Protein AF-X0VEB8-F1 (afdb_monomer_lite)

Radius of gyration: 14.49 Å; chains: 1; bounding box: 29×22×38 Å

Foldseek 3Di:
DAPVLLVVLVVLLVVLVCLQPPLVVVLVVVVVVCVVVVPPDDCPVVSVCSNVVSVVSNVVSVVSNVVRVVD

Secondary structure (DSSP, 8-state):
--HHHHHHHHHHHHHHHHHHH-HHHHHHHHHHHHHHTT----TTGGGGGHHHHHHHHHHHHHHHHHHHHH-

pLDDT: mean 86.75, std 6.51, range [65.94, 94.06]

Organism: NCBI:txid412755

Sequence (71 aa):
MDIGNLIRSCILFVAGLVTILFPKKVYKFQIYSIEKLHIKINVERDRKYYPHIGIILIIISIILFVFSITN

Structure (mmCIF, N/CA/C/O backbone):
data_AF-X0VEB8-F1
#
_entry.id   AF-X0VEB8-F1
#
loop_
_atom_site.group_PDB
_atom_site.id
_atom_site.type_symbol
_atom_site.label_atom_id
_atom_site.label_alt_id
_atom_site.label_comp_id
_atom_site.label_asym_id
_atom_site.label_entity_id
_atom_site.label_seq_id
_atom_site.pdbx_PDB_ins_code
_atom_site.Cartn_x
_atom_site.Cartn_y
_atom_site.Cartn_z
_atom_site.occupancy
_atom_site.B_iso_or_equiv
_atom_site.auth_seq_id
_atom_site.auth_comp_id
_atom_site.auth_asym_id
_atom_site.auth_atom_id
_atom_site.pdbx_PDB_model_num
ATOM 1 N N . MET A 1 1 ? 13.862 -5.512 -18.725 1.00 65.94 1 MET A N 1
ATOM 2 C CA . MET A 1 1 ? 12.523 -5.176 -18.192 1.00 65.94 1 MET A CA 1
ATOM 3 C C . MET A 1 1 ? 11.922 -6.391 -17.508 1.00 65.94 1 MET A C 1
ATOM 5 O O . MET A 1 1 ? 11.348 -7.259 -18.162 1.00 65.94 1 MET A O 1
ATOM 9 N N . ASP A 1 2 ? 12.041 -6.447 -16.188 1.00 81.62 2 ASP A N 1
ATOM 10 C CA . ASP A 1 2 ? 11.472 -7.513 -15.358 1.00 81.62 2 ASP A CA 1
ATOM 11 C C . ASP A 1 2 ? 9.952 -7.359 -15.157 1.00 81.62 2 ASP A C 1
ATOM 13 O O . ASP A 1 2 ? 9.494 -6.701 -14.222 1.00 81.62 2 ASP A O 1
ATOM 17 N N . ILE A 1 3 ? 9.136 -8.030 -15.983 1.00 85.75 3 ILE A N 1
ATOM 18 C CA . ILE A 1 3 ? 7.657 -7.998 -15.886 1.00 85.75 3 ILE A CA 1
ATOM 19 C C . ILE A 1 3 ? 7.153 -8.297 -14.457 1.00 85.75 3 ILE A C 1
ATOM 21 O O . ILE A 1 3 ? 6.188 -7.687 -13.994 1.00 85.75 3 ILE A O 1
ATOM 25 N N . GLY A 1 4 ? 7.803 -9.212 -13.729 1.00 86.81 4 GLY A N 1
ATOM 26 C CA . GLY A 1 4 ? 7.404 -9.560 -12.362 1.00 86.81 4 GLY A CA 1
ATOM 27 C C . GLY A 1 4 ? 7.564 -8.401 -11.369 1.00 86.81 4 GLY A C 1
ATOM 28 O O . GLY A 1 4 ? 6.710 -8.203 -10.501 1.00 86.81 4 GLY A O 1
ATOM 29 N N . ASN A 1 5 ? 8.623 -7.604 -11.515 1.00 87.38 5 ASN A N 1
ATOM 30 C CA . ASN A 1 5 ? 8.870 -6.437 -10.667 1.00 87.38 5 ASN A CA 1
ATOM 31 C C . ASN A 1 5 ? 7.973 -5.259 -11.061 1.00 87.38 5 ASN A C 1
ATOM 33 O O . ASN A 1 5 ? 7.487 -4.552 -10.177 1.00 87.38 5 ASN A O 1
ATOM 37 N N . LEU A 1 6 ? 7.649 -5.122 -12.350 1.00 87.50 6 LEU A N 1
ATOM 38 C CA . LEU A 1 6 ? 6.659 -4.167 -12.844 1.00 87.50 6 LEU A CA 1
ATOM 39 C C . LEU A 1 6 ? 5.296 -4.382 -12.165 1.00 87.50 6 LEU A C 1
ATOM 41 O O . LEU A 1 6 ? 4.751 -3.458 -11.561 1.00 87.50 6 LEU A O 1
ATOM 45 N N . ILE A 1 7 ? 4.782 -5.619 -12.179 1.00 91.94 7 ILE A N 1
ATOM 46 C CA . ILE A 1 7 ? 3.496 -5.968 -11.551 1.00 91.94 7 ILE A CA 1
ATOM 47 C C . ILE A 1 7 ? 3.529 -5.676 -10.045 1.00 91.94 7 ILE A C 1
ATOM 49 O O . ILE A 1 7 ? 2.608 -5.053 -9.514 1.00 91.94 7 ILE A O 1
ATOM 53 N N . ARG A 1 8 ? 4.605 -6.073 -9.350 1.00 90.75 8 ARG A N 1
ATOM 54 C CA . ARG A 1 8 ? 4.775 -5.805 -7.910 1.00 90.75 8 ARG A CA 1
ATOM 55 C C . ARG A 1 8 ? 4.785 -4.310 -7.601 1.00 90.75 8 ARG A C 1
ATOM 57 O O . ARG A 1 8 ? 4.156 -3.899 -6.628 1.00 90.75 8 ARG A O 1
ATOM 64 N N . SER A 1 9 ? 5.446 -3.503 -8.432 1.00 91.62 9 SER A N 1
ATOM 65 C CA . SER A 1 9 ? 5.471 -2.049 -8.262 1.00 91.62 9 SER A CA 1
ATOM 66 C C . SER A 1 9 ? 4.066 -1.459 -8.406 1.00 91.62 9 SER A C 1
ATOM 68 O O . SER A 1 9 ? 3.614 -0.756 -7.511 1.00 91.62 9 SER A O 1
ATOM 70 N N . CYS A 1 10 ? 3.299 -1.855 -9.427 1.00 91.94 10 CYS A N 1
ATOM 71 C CA . CYS A 1 10 ? 1.914 -1.411 -9.591 1.00 91.94 10 CYS A CA 1
ATOM 72 C C . CYS A 1 10 ? 1.037 -1.769 -8.385 1.00 91.94 10 CYS A C 1
ATOM 74 O O . CYS A 1 10 ? 0.268 -0.932 -7.915 1.00 91.94 10 CYS A O 1
ATOM 76 N N . ILE A 1 11 ? 1.164 -2.987 -7.850 1.00 93.38 11 ILE A N 1
ATOM 77 C CA . ILE A 1 11 ? 0.403 -3.415 -6.668 1.00 93.38 11 ILE A CA 1
ATOM 78 C C . ILE A 1 11 ? 0.753 -2.544 -5.454 1.00 93.38 11 ILE A C 1
ATOM 80 O O . ILE A 1 11 ? -0.149 -2.069 -4.763 1.00 93.38 11 ILE A O 1
ATOM 84 N N . LEU A 1 12 ? 2.044 -2.300 -5.207 1.00 92.38 12 LEU A N 1
ATOM 85 C CA . LEU A 1 12 ? 2.511 -1.451 -4.105 1.00 92.38 12 LEU A CA 1
ATOM 86 C C . LEU A 1 12 ? 2.046 -0.003 -4.261 1.00 92.38 12 LEU A C 1
ATOM 88 O O . LEU A 1 12 ? 1.618 0.607 -3.281 1.00 92.38 12 LEU A O 1
ATOM 92 N N . PHE A 1 13 ? 2.066 0.524 -5.486 1.00 92.62 13 PHE A N 1
ATOM 93 C CA . PHE A 1 13 ? 1.567 1.858 -5.791 1.00 92.62 13 PHE A CA 1
ATOM 94 C C . PHE A 1 13 ? 0.086 1.990 -5.442 1.00 92.62 13 PHE A C 1
ATOM 96 O O . PHE A 1 13 ? -0.304 2.890 -4.700 1.00 92.62 13 PHE A O 1
ATOM 103 N N . VAL A 1 14 ? -0.739 1.058 -5.930 1.00 94.06 14 VAL A N 1
ATOM 104 C CA . VAL A 1 14 ? -2.185 1.046 -5.676 1.00 94.06 14 VAL A CA 1
ATOM 105 C C . VAL A 1 14 ? -2.465 0.874 -4.184 1.00 94.06 14 VAL A C 1
ATOM 107 O O . VAL A 1 14 ? -3.292 1.599 -3.633 1.00 94.06 14 VAL A O 1
ATOM 110 N N . ALA A 1 15 ? -1.748 -0.020 -3.500 1.00 90.88 15 ALA A N 1
ATOM 111 C CA . ALA A 1 15 ? -1.876 -0.206 -2.057 1.00 90.88 15 ALA A CA 1
ATOM 112 C C . ALA A 1 15 ? -1.518 1.070 -1.276 1.00 90.88 15 ALA A C 1
ATOM 114 O O . ALA A 1 15 ? -2.256 1.466 -0.369 1.00 90.88 15 ALA A O 1
ATOM 115 N N . GLY A 1 16 ? -0.434 1.754 -1.654 1.00 91.94 16 GLY A N 1
ATOM 116 C CA . GLY A 1 16 ? -0.045 3.040 -1.078 1.00 91.94 16 GLY A CA 1
ATOM 117 C C . GLY A 1 16 ? -1.115 4.111 -1.292 1.00 91.94 16 GLY A C 1
ATOM 118 O O . GLY A 1 16 ? -1.543 4.759 -0.336 1.00 91.94 16 GLY A O 1
ATOM 119 N N . LEU A 1 17 ? -1.636 4.223 -2.516 1.00 92.75 17 LEU A N 1
ATOM 120 C CA . LEU A 1 17 ? -2.685 5.180 -2.872 1.00 92.75 17 LEU A CA 1
ATOM 121 C C . LEU A 1 17 ? -3.977 4.943 -2.075 1.00 92.75 17 LEU A C 1
ATOM 123 O O . LEU A 1 17 ? -4.542 5.873 -1.503 1.00 92.75 17 LEU A O 1
ATOM 127 N N . VAL A 1 18 ? -4.428 3.688 -1.989 1.00 91.75 18 VAL A N 1
ATOM 128 C CA . VAL A 1 18 ? -5.628 3.295 -1.230 1.00 91.75 18 VAL A CA 1
ATOM 129 C C . VAL A 1 18 ? -5.453 3.583 0.261 1.00 91.75 18 VAL A C 1
ATOM 131 O O . VAL A 1 18 ? -6.397 4.036 0.911 1.00 91.75 18 VAL A O 1
ATOM 134 N N . THR A 1 19 ? -4.246 3.382 0.794 1.00 90.62 19 THR A N 1
ATOM 135 C CA . THR A 1 19 ? -3.922 3.666 2.200 1.00 90.62 19 THR A CA 1
ATOM 136 C C . THR A 1 19 ? -3.992 5.160 2.517 1.00 90.62 19 THR A C 1
ATOM 138 O O . THR A 1 19 ? -4.508 5.532 3.572 1.00 90.62 19 THR A O 1
ATOM 141 N N . ILE A 1 20 ? -3.553 6.022 1.595 1.00 89.25 20 ILE A N 1
ATOM 142 C CA . ILE A 1 20 ? -3.614 7.484 1.753 1.00 89.25 20 ILE A CA 1
ATOM 143 C C . ILE A 1 20 ? -5.039 8.017 1.556 1.00 89.25 20 ILE A C 1
ATOM 145 O O . ILE A 1 20 ? -5.505 8.828 2.355 1.00 89.25 20 ILE A O 1
ATOM 149 N N . LEU A 1 21 ? -5.739 7.573 0.508 1.00 88.69 21 LEU A N 1
ATOM 150 C CA . LEU A 1 21 ? -7.055 8.106 0.135 1.00 88.69 21 LEU A CA 1
ATOM 151 C C . LEU A 1 21 ? -8.187 7.568 1.019 1.00 88.69 21 LEU A C 1
ATOM 153 O O . LEU A 1 21 ? -9.149 8.281 1.304 1.00 88.69 21 LEU A O 1
ATOM 157 N N . PHE A 1 22 ? -8.088 6.318 1.479 1.00 90.81 22 PHE A N 1
ATOM 158 C CA . PHE A 1 22 ? -9.145 5.653 2.244 1.00 90.81 22 PHE A CA 1
ATOM 159 C C . PHE A 1 22 ? -8.654 5.047 3.571 1.00 90.81 22 PHE A C 1
ATOM 161 O O . PHE A 1 22 ? -8.977 3.891 3.872 1.00 90.81 22 PHE A O 1
ATOM 168 N N . PRO A 1 23 ? -7.984 5.817 4.451 1.00 85.50 23 PRO A N 1
ATOM 169 C CA . PRO A 1 23 ? -7.404 5.294 5.691 1.00 85.50 23 PRO A CA 1
ATOM 170 C C . PRO A 1 23 ? -8.461 4.688 6.626 1.00 85.50 23 PRO A C 1
ATOM 172 O O . PRO A 1 23 ? -8.191 3.732 7.344 1.00 85.50 23 PRO A O 1
ATOM 175 N N . LYS A 1 24 ? -9.708 5.188 6.590 1.00 86.56 24 LYS A N 1
ATOM 176 C CA . LYS A 1 24 ? -10.835 4.607 7.347 1.00 86.56 24 LYS A CA 1
ATOM 177 C C . LYS A 1 24 ? -11.203 3.196 6.871 1.00 86.56 24 LYS A C 1
ATOM 179 O O . LYS A 1 24 ? -11.520 2.346 7.698 1.00 86.56 24 LYS A O 1
ATOM 184 N N . LYS A 1 25 ? -11.185 2.947 5.554 1.00 88.62 25 LYS A N 1
ATOM 185 C CA . LYS A 1 25 ? -11.503 1.625 4.989 1.00 88.62 25 LYS A CA 1
ATOM 186 C C . LYS A 1 25 ? -10.378 0.636 5.277 1.00 88.62 25 LYS A C 1
ATOM 188 O O . LYS A 1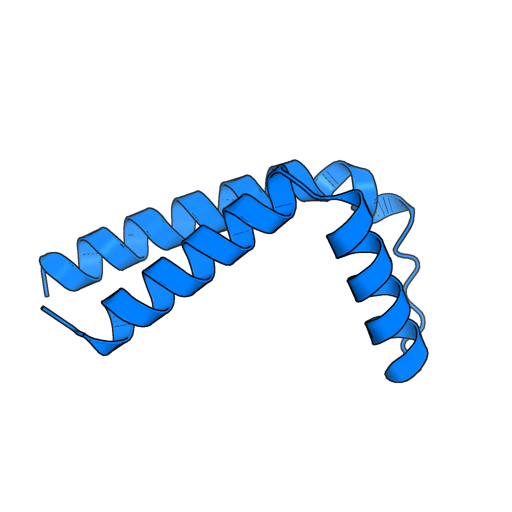 25 ? -10.665 -0.485 5.681 1.00 88.62 25 LYS A O 1
ATOM 193 N N . VAL A 1 26 ? -9.127 1.079 5.140 1.00 88.50 26 VAL A N 1
ATOM 194 C CA . VAL A 1 26 ? -7.945 0.268 5.467 1.00 88.50 26 VAL A CA 1
ATOM 195 C C . VAL A 1 26 ? -7.929 -0.106 6.948 1.00 88.50 26 VAL A C 1
ATOM 197 O O . VAL A 1 26 ? -7.778 -1.278 7.269 1.00 88.50 26 VAL A O 1
ATOM 200 N N . TYR A 1 27 ? -8.218 0.841 7.845 1.00 87.69 27 TYR A N 1
ATOM 201 C CA . TYR A 1 27 ? -8.366 0.560 9.276 1.00 87.69 27 TYR A CA 1
ATOM 202 C C . TYR A 1 27 ? -9.441 -0.497 9.564 1.00 87.69 27 TYR A C 1
ATOM 204 O O . TYR A 1 27 ? -9.191 -1.462 10.282 1.00 87.69 27 TYR A O 1
ATOM 212 N N . LYS A 1 28 ? -10.633 -0.353 8.966 1.00 89.12 28 LYS A N 1
ATOM 213 C CA . LYS A 1 28 ? -11.727 -1.321 9.144 1.00 89.12 28 LYS A CA 1
ATOM 214 C C . LYS A 1 28 ? -11.331 -2.718 8.655 1.00 89.12 28 LYS A C 1
ATOM 216 O O . LYS A 1 28 ? -11.648 -3.706 9.308 1.00 89.12 28 LYS A O 1
ATOM 221 N N . PHE A 1 29 ? -10.627 -2.795 7.526 1.00 88.88 29 PHE A N 1
ATOM 222 C CA . PHE A 1 29 ? -10.104 -4.053 6.996 1.00 88.88 29 PHE A CA 1
ATOM 223 C C . PHE A 1 29 ? -9.032 -4.669 7.907 1.00 88.88 29 PHE A C 1
ATOM 225 O O . PHE A 1 29 ? -9.021 -5.884 8.108 1.00 88.88 29 PHE A O 1
ATOM 232 N N . GLN A 1 30 ? -8.164 -3.844 8.496 1.00 86.75 30 GLN A N 1
ATOM 233 C CA . GLN A 1 30 ? -7.143 -4.304 9.432 1.00 86.75 30 GLN A CA 1
ATOM 234 C C . GLN A 1 30 ? -7.764 -4.849 10.722 1.00 86.75 30 GLN A C 1
ATOM 236 O O . GLN A 1 30 ? -7.394 -5.942 11.136 1.00 86.75 30 GLN A O 1
ATOM 241 N N . ILE A 1 31 ? -8.744 -4.151 11.307 1.00 87.81 31 ILE A N 1
ATOM 242 C CA . ILE A 1 31 ? -9.505 -4.632 12.475 1.00 87.81 31 ILE A CA 1
ATOM 243 C C . ILE A 1 31 ? -10.158 -5.979 12.158 1.00 87.81 31 ILE A C 1
ATOM 245 O O . ILE A 1 31 ? -9.932 -6.946 12.876 1.00 87.81 31 ILE A O 1
ATOM 249 N N . TYR A 1 32 ? -10.880 -6.069 11.036 1.00 89.75 32 TYR A N 1
ATOM 250 C CA . TYR A 1 32 ? -11.521 -7.314 10.609 1.00 89.75 32 TYR A CA 1
ATOM 251 C C . TYR A 1 32 ? -10.517 -8.466 10.455 1.00 89.75 32 TYR A C 1
ATOM 253 O O . TYR A 1 32 ? -10.787 -9.589 10.873 1.00 89.75 32 TYR A O 1
ATOM 261 N N . SER A 1 33 ? -9.343 -8.200 9.876 1.00 88.12 33 SER A N 1
ATOM 262 C CA . SER A 1 33 ? -8.294 -9.212 9.706 1.00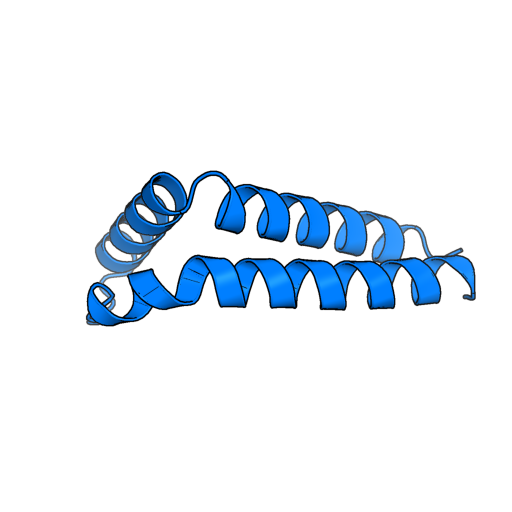 88.12 33 SER A CA 1
ATOM 263 C C . SER A 1 33 ? -7.707 -9.662 11.045 1.00 88.12 33 SER A C 1
ATOM 265 O O . SER A 1 33 ? -7.494 -10.853 11.243 1.00 88.12 33 SER A O 1
ATOM 267 N N . ILE A 1 34 ? -7.477 -8.732 11.974 1.00 87.19 34 ILE A N 1
ATOM 268 C CA . ILE A 1 34 ? -6.964 -9.016 13.322 1.00 87.19 34 ILE A CA 1
ATOM 269 C C . ILE A 1 34 ? -7.974 -9.845 14.122 1.00 87.19 34 ILE A C 1
ATOM 271 O O . ILE A 1 34 ? -7.590 -10.857 14.709 1.00 87.19 34 ILE A O 1
ATOM 275 N N . GLU A 1 35 ? -9.253 -9.459 14.096 1.00 87.00 35 GLU A N 1
ATOM 276 C CA . GLU A 1 35 ? -10.343 -10.201 14.738 1.00 87.00 35 GLU A CA 1
ATOM 277 C C . GLU A 1 35 ? -10.463 -11.607 14.160 1.00 87.00 35 GLU A C 1
ATOM 279 O O . GLU A 1 35 ? -10.508 -12.574 14.912 1.00 87.00 35 GLU A O 1
ATOM 284 N N . LYS A 1 36 ? -10.437 -11.744 12.829 1.00 89.94 36 LYS A N 1
ATOM 285 C CA . LYS A 1 36 ? -10.540 -13.044 12.157 1.00 89.94 36 LYS A CA 1
ATOM 286 C C . LYS A 1 36 ? -9.339 -13.954 12.419 1.00 89.94 36 LYS A C 1
ATOM 288 O O . LYS A 1 36 ? -9.501 -15.168 12.463 1.00 89.94 36 LYS A O 1
ATOM 293 N N . LEU A 1 37 ? -8.149 -13.382 12.590 1.00 89.69 37 LEU A N 1
ATOM 294 C C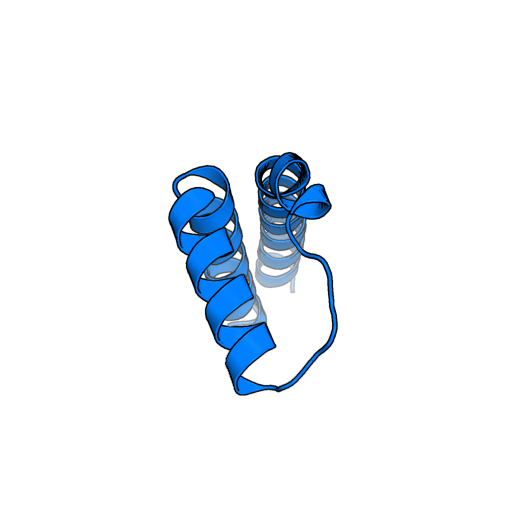A . LEU A 1 37 ? -6.921 -14.116 12.906 1.00 89.69 37 LEU A CA 1
ATOM 295 C C . LEU A 1 37 ? -6.710 -14.315 14.418 1.00 89.69 37 LEU A C 1
ATOM 297 O O . LEU A 1 37 ? -5.707 -14.907 14.808 1.00 89.69 37 LEU A O 1
ATOM 301 N N . HIS A 1 38 ? -7.633 -13.840 15.267 1.00 86.88 38 HIS A N 1
ATOM 302 C CA . HIS A 1 38 ? -7.555 -13.919 16.732 1.00 86.88 38 HIS A CA 1
ATOM 303 C C . HIS A 1 38 ? -6.261 -13.308 17.310 1.00 86.88 38 HIS A C 1
ATOM 305 O O . HIS A 1 38 ? -5.744 -13.737 18.344 1.00 86.88 38 HIS A O 1
ATOM 311 N N . ILE A 1 39 ? -5.726 -12.278 16.652 1.00 84.31 39 ILE A N 1
ATOM 312 C CA . ILE A 1 39 ? -4.499 -11.603 17.073 1.00 84.31 39 ILE A CA 1
ATOM 313 C C . ILE A 1 39 ? -4.857 -10.522 18.104 1.00 84.31 39 ILE A C 1
ATOM 315 O O . ILE A 1 39 ? -5.690 -9.658 17.852 1.00 84.31 39 ILE A O 1
ATOM 319 N N . LYS A 1 40 ? -4.210 -10.515 19.276 1.00 76.44 40 LYS A N 1
ATOM 320 C CA . LYS A 1 40 ? -4.378 -9.440 20.272 1.00 76.44 40 LYS A CA 1
ATOM 321 C C . LYS A 1 40 ? -3.428 -8.275 19.977 1.00 76.44 40 LYS A C 1
ATOM 323 O O . LYS A 1 40 ? -2.375 -8.163 20.596 1.00 76.44 40 LYS A O 1
ATOM 328 N N . ILE A 1 41 ? -3.805 -7.406 19.038 1.00 77.31 41 ILE A N 1
ATOM 329 C CA . ILE A 1 41 ? -3.106 -6.140 18.750 1.00 77.31 41 ILE A CA 1
ATOM 330 C C . ILE A 1 41 ? -4.064 -4.966 18.951 1.00 77.31 41 ILE A C 1
ATOM 332 O O . ILE A 1 41 ? -5.204 -4.994 18.493 1.00 77.31 41 ILE A O 1
ATOM 336 N N . ASN A 1 42 ? -3.586 -3.910 19.613 1.00 73.06 42 ASN A N 1
ATOM 337 C CA . ASN A 1 42 ? -4.332 -2.666 19.768 1.00 73.06 42 ASN A CA 1
ATOM 338 C C . ASN A 1 42 ? -3.997 -1.695 18.621 1.00 73.06 42 ASN A C 1
ATOM 340 O O . ASN A 1 42 ? -3.020 -0.955 18.686 1.00 73.06 42 ASN A O 1
ATOM 344 N N . VAL A 1 43 ? -4.835 -1.713 17.586 1.00 73.94 43 VAL A N 1
ATOM 345 C CA . VAL A 1 43 ? -4.672 -0.962 16.327 1.00 73.94 43 VAL A CA 1
ATOM 346 C C . VAL A 1 43 ? -5.123 0.503 16.387 1.00 73.94 43 VAL A C 1
ATOM 348 O O . VAL A 1 43 ? -4.926 1.247 15.427 1.00 73.94 43 VAL A O 1
ATOM 351 N N . GLU A 1 44 ? -5.739 0.963 17.482 1.00 72.50 44 GLU A N 1
ATOM 352 C CA . GLU A 1 44 ? -6.266 2.337 17.568 1.00 72.50 44 GLU A CA 1
ATOM 353 C C . GLU A 1 44 ? -5.167 3.403 17.519 1.00 72.50 44 GLU A C 1
ATOM 355 O O . GLU A 1 44 ? -5.347 4.453 16.896 1.00 72.50 44 GLU A O 1
ATOM 360 N N . ARG A 1 45 ? -4.005 3.119 18.122 1.00 71.62 45 ARG A N 1
ATOM 361 C CA . ARG A 1 45 ? -2.848 4.028 18.112 1.00 71.62 45 ARG A CA 1
ATOM 362 C C . ARG A 1 45 ? -2.187 4.135 16.737 1.00 71.62 45 ARG A C 1
ATOM 364 O O . ARG A 1 45 ? -1.643 5.188 16.408 1.00 71.62 45 ARG A O 1
ATOM 371 N N . ASP A 1 46 ? -2.314 3.103 15.908 1.00 74.12 46 ASP A N 1
ATOM 372 C CA . ASP A 1 46 ? -1.626 3.021 14.616 1.00 74.12 46 ASP A CA 1
ATOM 373 C C . ASP A 1 46 ? -2.325 3.819 13.512 1.00 74.12 46 ASP A C 1
ATOM 375 O O . ASP A 1 46 ? -1.724 4.164 12.492 1.00 74.12 46 ASP A O 1
ATOM 379 N N . ARG A 1 47 ? -3.588 4.209 13.731 1.00 74.62 47 ARG A N 1
ATOM 380 C CA . ARG A 1 47 ? -4.400 4.886 12.715 1.00 74.62 47 ARG A CA 1
ATOM 381 C C . ARG A 1 47 ? -3.816 6.211 12.232 1.00 74.62 47 ARG A C 1
ATOM 383 O O . ARG A 1 47 ? -4.000 6.576 11.070 1.00 74.62 47 ARG A O 1
ATOM 390 N N . LYS A 1 48 ? -3.103 6.931 13.102 1.00 79.88 48 LYS A N 1
ATOM 391 C CA . LYS A 1 48 ? -2.443 8.199 12.754 1.00 79.88 48 LYS A CA 1
ATOM 392 C C . LYS A 1 48 ? -1.286 7.998 11.766 1.00 79.88 48 LYS A C 1
ATOM 394 O O . LYS A 1 48 ? -0.946 8.928 11.042 1.00 79.88 48 LYS A O 1
ATOM 399 N N . TYR A 1 49 ? -0.722 6.793 11.698 1.00 82.94 49 TYR A N 1
ATOM 400 C CA . TYR A 1 49 ? 0.442 6.485 10.872 1.00 82.94 49 TYR A CA 1
ATOM 401 C C . TYR A 1 49 ? 0.094 5.946 9.480 1.00 82.94 49 TYR A C 1
ATOM 403 O O . TYR A 1 49 ? 0.988 5.854 8.644 1.00 82.94 49 TYR A O 1
ATOM 411 N N . TYR A 1 50 ? -1.177 5.662 9.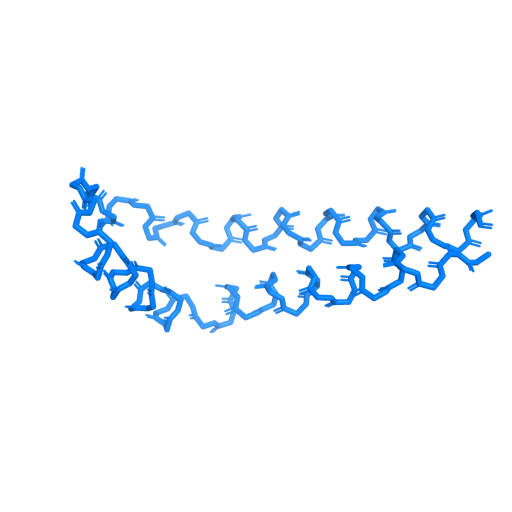163 1.00 84.19 50 TYR A N 1
ATOM 412 C CA . TYR A 1 50 ? -1.551 5.167 7.828 1.00 84.19 50 TYR A CA 1
ATOM 413 C C . TYR A 1 50 ? -1.112 6.065 6.667 1.00 84.19 50 TYR A C 1
ATOM 415 O O . TYR A 1 50 ? -0.570 5.525 5.705 1.00 84.19 50 TYR A O 1
ATOM 423 N N . PRO A 1 51 ? -1.265 7.403 6.719 1.00 85.19 51 PRO A N 1
ATOM 424 C CA . PRO A 1 51 ? -0.767 8.254 5.641 1.00 85.19 51 PRO A CA 1
ATOM 425 C C . PRO A 1 51 ? 0.750 8.117 5.457 1.00 85.19 51 PRO A C 1
ATOM 427 O O . PRO A 1 51 ? 1.223 8.047 4.327 1.00 85.19 51 PRO A O 1
ATOM 430 N N . HIS A 1 52 ? 1.507 7.994 6.554 1.00 86.94 52 HIS A N 1
ATOM 431 C CA . HIS A 1 52 ? 2.954 7.770 6.506 1.00 86.94 52 HIS A CA 1
ATOM 432 C C . HIS A 1 52 ? 3.302 6.408 5.891 1.00 86.94 52 HIS A C 1
ATOM 434 O O . HIS A 1 52 ? 4.169 6.337 5.025 1.00 86.94 52 HIS A O 1
ATOM 440 N N . ILE A 1 53 ? 2.588 5.344 6.269 1.00 88.19 53 ILE A N 1
ATOM 441 C CA . ILE A 1 53 ? 2.757 4.002 5.688 1.00 88.19 53 ILE A CA 1
ATOM 442 C C . ILE A 1 53 ? 2.452 4.020 4.184 1.00 88.19 53 ILE A C 1
ATOM 444 O O . ILE A 1 53 ? 3.204 3.456 3.393 1.00 88.19 53 ILE A O 1
ATOM 448 N N . GLY A 1 54 ? 1.385 4.706 3.772 1.00 89.31 54 GLY A N 1
ATOM 449 C CA . GLY A 1 54 ? 1.031 4.855 2.364 1.00 89.31 54 GLY A CA 1
ATOM 450 C C . GLY A 1 54 ? 2.107 5.584 1.553 1.00 89.31 54 GLY A C 1
ATOM 451 O O . GLY A 1 54 ? 2.443 5.143 0.457 1.00 89.31 54 GLY A O 1
ATOM 452 N N . ILE A 1 55 ? 2.706 6.645 2.108 1.00 91.06 55 ILE A N 1
ATOM 453 C CA . ILE A 1 55 ? 3.832 7.356 1.478 1.00 91.06 55 ILE A CA 1
ATOM 454 C C . ILE A 1 55 ? 5.043 6.426 1.323 1.00 91.06 55 ILE A C 1
ATOM 456 O O . ILE A 1 55 ? 5.639 6.378 0.249 1.00 91.06 55 ILE A O 1
ATOM 460 N N . ILE A 1 56 ? 5.380 5.648 2.356 1.00 93.19 56 ILE A N 1
ATOM 461 C CA . ILE A 1 56 ? 6.483 4.676 2.303 1.00 93.19 56 ILE A CA 1
ATOM 462 C C . ILE A 1 56 ? 6.242 3.640 1.194 1.00 93.19 56 ILE A C 1
ATOM 464 O O . ILE A 1 56 ? 7.147 3.368 0.407 1.00 93.19 56 ILE A O 1
ATOM 468 N N . LEU A 1 57 ? 5.021 3.107 1.079 1.00 92.06 57 LEU A N 1
ATOM 469 C CA . LEU A 1 57 ? 4.654 2.163 0.016 1.00 92.06 57 LEU A CA 1
ATOM 470 C C . LEU A 1 57 ? 4.823 2.765 -1.385 1.00 92.06 57 LEU A C 1
ATOM 472 O O . LEU A 1 57 ? 5.318 2.086 -2.283 1.00 92.06 57 LEU A O 1
ATOM 476 N N . ILE A 1 58 ? 4.469 4.041 -1.567 1.00 92.50 58 ILE A N 1
ATOM 477 C CA . ILE A 1 58 ? 4.671 4.749 -2.838 1.00 92.50 58 ILE A CA 1
ATOM 478 C C . ILE A 1 58 ? 6.165 4.905 -3.147 1.00 92.50 58 ILE A C 1
ATOM 480 O O . ILE A 1 58 ? 6.578 4.642 -4.273 1.00 92.50 58 ILE A O 1
ATOM 484 N N . ILE A 1 59 ? 6.991 5.275 -2.163 1.00 93.62 59 ILE A N 1
ATOM 485 C CA . ILE A 1 59 ? 8.445 5.404 -2.354 1.00 93.62 59 ILE A CA 1
ATOM 486 C C . ILE A 1 59 ? 9.051 4.060 -2.778 1.00 93.62 59 ILE A C 1
ATOM 488 O O . ILE A 1 59 ? 9.774 3.997 -3.773 1.00 93.62 59 ILE A O 1
ATOM 492 N N . ILE A 1 60 ? 8.713 2.976 -2.073 1.00 92.56 60 ILE A N 1
ATOM 493 C CA . ILE A 1 60 ? 9.180 1.622 -2.409 1.00 92.56 60 ILE A CA 1
ATOM 494 C C . ILE A 1 60 ? 8.716 1.232 -3.815 1.00 92.56 60 ILE A C 1
ATOM 496 O O . ILE A 1 60 ? 9.500 0.694 -4.595 1.00 92.56 60 ILE A O 1
ATOM 500 N N . SER A 1 61 ? 7.466 1.539 -4.165 1.00 93.06 61 SER A N 1
ATOM 501 C CA . SER A 1 61 ? 6.933 1.291 -5.501 1.00 93.06 61 SER A CA 1
ATOM 502 C C . SER A 1 61 ? 7.737 1.999 -6.590 1.00 93.06 61 SER A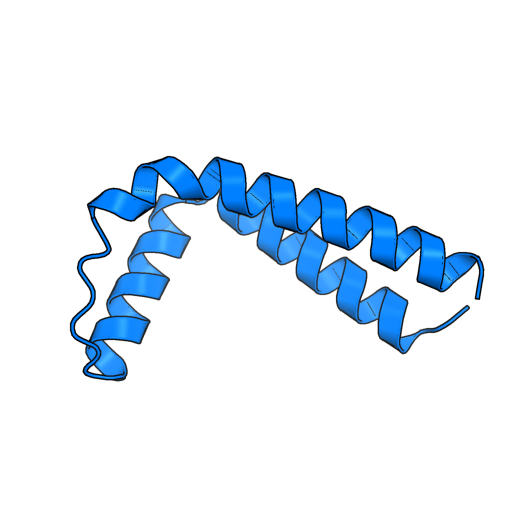 C 1
ATOM 504 O O . SER A 1 61 ? 8.006 1.391 -7.621 1.00 93.06 61 SER A O 1
ATOM 506 N N . ILE A 1 62 ? 8.106 3.266 -6.393 1.00 92.31 62 ILE A N 1
ATOM 507 C CA . ILE A 1 62 ? 8.873 4.037 -7.381 1.00 92.31 62 ILE A CA 1
ATOM 508 C C . ILE A 1 62 ? 10.260 3.421 -7.568 1.00 92.31 62 ILE A C 1
ATOM 510 O O . ILE A 1 62 ? 10.691 3.216 -8.700 1.00 92.31 62 ILE A O 1
ATOM 514 N N . ILE A 1 63 ? 10.935 3.067 -6.471 1.00 92.00 63 ILE A N 1
ATOM 515 C CA . ILE A 1 63 ? 12.251 2.414 -6.519 1.00 92.00 63 ILE A CA 1
ATOM 516 C C . ILE A 1 63 ? 12.159 1.093 -7.290 1.00 92.00 63 ILE A C 1
ATOM 518 O O . ILE A 1 63 ? 12.964 0.839 -8.185 1.00 92.00 63 ILE A O 1
ATOM 522 N N . LEU A 1 64 ? 11.154 0.270 -6.981 1.00 90.00 64 LEU A N 1
ATOM 523 C CA . LEU A 1 64 ? 10.963 -1.027 -7.626 1.00 90.00 64 LEU A CA 1
ATOM 524 C C . LEU A 1 64 ? 10.625 -0.884 -9.117 1.00 90.00 64 LEU A C 1
ATOM 526 O O . LEU A 1 64 ? 11.089 -1.677 -9.932 1.00 90.00 64 LEU A O 1
ATOM 530 N N . PHE A 1 65 ? 9.854 0.143 -9.477 1.00 89.94 65 PHE A N 1
ATOM 531 C CA . PHE A 1 65 ? 9.532 0.465 -10.864 1.00 89.94 65 PHE A CA 1
ATOM 532 C C . PHE A 1 65 ? 10.780 0.875 -11.655 1.00 89.94 65 PHE A C 1
ATOM 534 O O . PHE A 1 65 ? 11.012 0.350 -12.742 1.00 89.94 65 PHE A O 1
ATOM 541 N N . VAL A 1 66 ? 11.627 1.744 -11.091 1.00 90.31 66 VAL A N 1
ATOM 542 C CA . VAL A 1 66 ? 12.901 2.144 -11.716 1.00 90.31 66 VAL A CA 1
ATOM 543 C C . VAL A 1 66 ? 13.811 0.933 -11.912 1.00 90.31 66 VAL A C 1
ATOM 545 O O . VAL A 1 66 ? 14.329 0.731 -13.007 1.00 90.31 66 VAL A O 1
ATOM 548 N N . PHE A 1 67 ? 13.960 0.085 -10.892 1.00 87.94 67 PHE A N 1
ATOM 549 C CA . PHE A 1 67 ? 14.736 -1.154 -11.011 1.00 87.94 67 PHE A CA 1
ATOM 550 C C . PHE A 1 67 ? 14.187 -2.089 -12.092 1.00 87.94 67 PHE A C 1
ATOM 552 O O . PHE A 1 67 ? 14.960 -2.665 -12.846 1.00 87.94 67 PHE A O 1
ATOM 559 N N . SER A 1 68 ? 12.864 -2.209 -12.199 1.00 88.31 68 SER A N 1
ATOM 560 C CA . SER A 1 68 ? 12.202 -3.044 -13.204 1.00 88.31 68 SER A CA 1
ATOM 561 C C . SER A 1 68 ? 12.407 -2.573 -14.646 1.00 88.31 68 SER A C 1
ATOM 563 O O . SER A 1 68 ?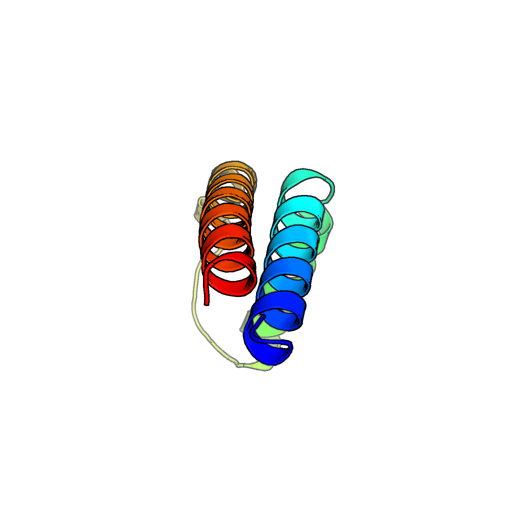 12.220 -3.374 -15.562 1.00 88.31 68 SER A O 1
ATOM 565 N N . ILE A 1 69 ? 12.685 -1.285 -14.862 1.00 85.38 69 ILE A N 1
ATOM 566 C CA . ILE A 1 69 ? 12.959 -0.723 -16.192 1.00 85.38 69 ILE A CA 1
ATOM 567 C C . ILE A 1 69 ? 14.442 -0.868 -16.530 1.00 85.38 69 ILE A C 1
ATOM 569 O O . ILE A 1 69 ? 14.775 -1.218 -17.660 1.00 85.38 69 ILE A O 1
ATOM 573 N N . THR A 1 70 ? 15.314 -0.597 -15.556 1.00 85.06 70 THR A N 1
ATOM 574 C CA . THR A 1 70 ? 16.774 -0.641 -15.723 1.00 85.06 70 THR A CA 1
ATOM 575 C C . THR A 1 70 ? 17.304 -2.064 -15.917 1.00 85.06 70 THR A C 1
ATOM 577 O O . THR A 1 70 ? 18.302 -2.245 -16.610 1.00 85.06 70 THR A O 1
ATOM 580 N N . ASN A 1 71 ? 16.644 -3.057 -15.316 1.00 67.31 71 ASN A N 1
ATOM 581 C CA . ASN A 1 71 ? 16.956 -4.486 -15.408 1.00 67.31 71 ASN A CA 1
ATOM 582 C C . ASN A 1 71 ? 15.989 -5.168 -16.388 1.00 67.31 71 ASN A C 1
ATOM 584 O O . ASN A 1 71 ? 16.404 -5.829 -17.363 1.00 67.31 71 ASN A O 1
#